Protein AF-A0A2E6UPX0-F1 (afdb_monomer_lite)

Foldseek 3Di:
DPPVVVVVVVVVVVVVVVVPPDPPQPQVDDDVFKTKHFCVVDPPVRSQVVRQVSLVVVPFHWDWDDDPPDPPVTITITGTHD

pLDDT: mean 70.67, std 15.92, range [42.81, 91.31]

Sequence (82 aa):
MKKLIIYLVGAFVISQFIGCAKPQVKITETKPGSVIVDSSDYNEIEAKKLADTQCAKSKRHAQKISKSNMSSSKYHYFKCVF

Secondary structure (DSSP, 8-state):
--HHHHHHHHHHHHHHHHTT------EEEEETTEEEEETTT--HHHHHHHHHHHHHTTT-EEEE---TTS-TTTEEEEEEE-

Radius of gyration: 19.58 Å; chains: 1; bounding box: 24×45×59 Å

Structure (mmCIF, N/CA/C/O backbone):
data_AF-A0A2E6UPX0-F1
#
_entry.id   AF-A0A2E6UPX0-F1
#
loop_
_atom_site.group_PDB
_atom_site.id
_atom_site.type_symbol
_atom_site.label_atom_id
_atom_site.label_alt_id
_atom_site.label_comp_id
_atom_site.label_asym_id
_atom_site.label_entity_id
_atom_site.label_seq_id
_atom_site.pdbx_PDB_ins_code
_atom_site.Cartn_x
_atom_site.Cartn_y
_atom_site.Cartn_z
_atom_site.occupancy
_atom_site.B_iso_or_equiv
_atom_site.auth_seq_id
_atom_site.auth_comp_id
_atom_site.auth_asym_id
_atom_site.auth_atom_id
_atom_site.pdbx_PDB_model_num
ATOM 1 N N . MET A 1 1 ? 0.438 36.112 39.305 1.00 48.00 1 MET A N 1
ATOM 2 C CA . MET A 1 1 ? 1.261 35.506 38.229 1.00 48.00 1 MET A CA 1
ATOM 3 C C . MET A 1 1 ? 0.915 34.039 37.899 1.00 48.00 1 MET A C 1
ATOM 5 O O . MET A 1 1 ? 1.681 33.388 37.212 1.00 48.00 1 MET A O 1
ATOM 9 N N . LYS A 1 2 ? -0.241 33.486 38.317 1.00 46.25 2 LYS A N 1
ATOM 10 C CA . LYS A 1 2 ? -0.589 32.064 38.070 1.00 46.25 2 LYS A CA 1
ATOM 11 C C . LYS A 1 2 ? -1.314 31.794 36.738 1.00 46.25 2 LYS A C 1
ATOM 13 O O . LYS A 1 2 ? -1.357 30.658 36.291 1.00 46.25 2 LYS A O 1
ATOM 18 N N . LYS A 1 3 ? -1.873 32.829 36.096 1.00 49.59 3 LYS A N 1
ATOM 19 C CA . LYS A 1 3 ? -2.671 32.689 34.862 1.00 49.59 3 LYS A CA 1
ATOM 20 C C . LYS A 1 3 ? -1.820 32.520 33.594 1.00 49.59 3 LYS A C 1
ATOM 22 O O . LYS A 1 3 ? -2.276 31.884 32.660 1.00 49.59 3 LYS A O 1
ATOM 27 N N . LEU A 1 4 ? -0.589 33.037 33.577 1.00 51.88 4 LEU A N 1
ATOM 28 C CA . LEU A 1 4 ? 0.299 33.027 32.401 1.00 51.88 4 LEU A CA 1
ATOM 29 C C . LEU A 1 4 ? 0.897 31.641 32.101 1.00 51.88 4 LEU A C 1
ATOM 31 O O . LEU A 1 4 ? 1.103 31.293 30.944 1.00 51.88 4 LEU A O 1
ATOM 35 N N . ILE A 1 5 ? 1.109 30.826 33.138 1.00 54.50 5 ILE A N 1
ATOM 36 C CA . ILE A 1 5 ? 1.700 29.484 33.011 1.00 54.50 5 ILE A CA 1
ATOM 37 C C . ILE A 1 5 ? 0.727 28.519 32.318 1.00 54.50 5 ILE A C 1
ATOM 39 O O . ILE A 1 5 ? 1.143 27.699 31.505 1.00 54.50 5 ILE A O 1
ATOM 43 N N . ILE A 1 6 ? -0.577 28.655 32.579 1.00 54.50 6 ILE A N 1
ATOM 44 C CA . ILE A 1 6 ? -1.607 27.776 32.003 1.00 54.50 6 ILE A CA 1
ATOM 45 C C . ILE A 1 6 ? -1.668 27.931 30.474 1.00 54.50 6 ILE A C 1
ATOM 47 O O . ILE A 1 6 ? -1.789 26.936 29.762 1.00 54.50 6 ILE A O 1
ATOM 51 N N . TYR A 1 7 ? -1.509 29.153 29.956 1.00 54.16 7 TYR A N 1
ATOM 52 C CA . TYR A 1 7 ? -1.511 29.398 28.510 1.00 54.16 7 TYR A CA 1
ATOM 53 C C . TYR A 1 7 ? -0.282 28.808 27.801 1.00 54.16 7 TYR A C 1
ATOM 55 O O . TYR A 1 7 ? -0.411 28.292 26.692 1.00 54.16 7 TYR A O 1
ATOM 63 N N . LEU A 1 8 ? 0.891 28.820 28.446 1.00 53.50 8 LEU A N 1
ATOM 64 C CA . LEU A 1 8 ? 2.119 28.244 27.884 1.00 53.50 8 LEU A CA 1
ATOM 65 C C . LEU A 1 8 ? 2.071 26.711 27.818 1.00 53.50 8 LEU A C 1
ATOM 67 O O 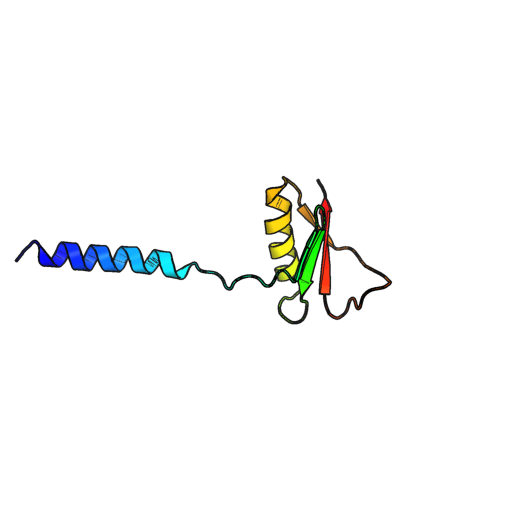. LEU A 1 8 ? 2.502 26.129 26.825 1.00 53.50 8 LEU A O 1
ATOM 71 N N . VAL A 1 9 ? 1.489 26.058 28.829 1.00 56.38 9 VAL A N 1
ATOM 72 C CA . VAL A 1 9 ? 1.294 24.598 28.813 1.00 56.38 9 VAL A CA 1
ATOM 73 C C . VAL A 1 9 ? 0.263 24.200 27.753 1.00 56.38 9 VAL A C 1
ATOM 75 O O . VAL A 1 9 ? 0.488 23.241 27.021 1.00 56.38 9 VAL A O 1
ATOM 78 N N . GLY A 1 10 ? -0.823 24.966 27.597 1.00 53.78 10 GLY A N 1
ATOM 79 C CA . GLY A 1 10 ? -1.830 24.710 26.561 1.00 53.78 10 GLY A CA 1
ATOM 80 C C . GLY A 1 10 ? -1.259 24.737 25.138 1.00 53.78 10 GLY A C 1
ATOM 81 O O . GLY A 1 10 ? -1.547 23.845 24.343 1.00 53.78 10 GLY A O 1
ATOM 82 N N . ALA A 1 11 ? -0.390 25.703 24.828 1.00 55.44 11 ALA A N 1
ATOM 83 C CA . ALA A 1 11 ? 0.239 25.809 23.509 1.00 55.44 11 ALA A CA 1
ATOM 84 C C . ALA A 1 11 ? 1.199 24.642 23.200 1.00 55.44 11 ALA A C 1
ATOM 86 O O . ALA A 1 11 ? 1.283 24.196 22.055 1.00 55.44 11 ALA A O 1
ATOM 87 N N . PHE A 1 12 ? 1.879 24.104 24.218 1.00 53.72 12 PHE A N 1
ATOM 88 C CA . PHE A 1 12 ? 2.807 22.980 24.059 1.00 53.72 12 PHE A CA 1
ATOM 89 C C . PHE A 1 12 ? 2.094 21.641 23.803 1.00 53.72 12 PHE A C 1
ATOM 91 O O . PHE A 1 12 ? 2.640 20.756 23.152 1.00 53.72 12 PHE A O 1
ATOM 98 N N . VAL A 1 13 ? 0.853 21.487 24.275 1.00 55.84 13 VAL A N 1
ATOM 99 C CA . VAL A 1 13 ? 0.063 20.267 24.036 1.00 55.84 13 VAL A CA 1
ATOM 100 C C . VAL A 1 13 ? -0.510 20.243 22.614 1.00 55.84 13 VAL A C 1
ATOM 102 O O . VAL A 1 13 ? -0.600 19.177 22.015 1.00 55.84 13 VAL A O 1
ATOM 105 N N . ILE A 1 14 ? -0.838 21.401 22.030 1.00 54.72 14 ILE A N 1
ATOM 106 C CA . ILE A 1 14 ? -1.412 21.484 20.674 1.00 54.72 14 ILE A CA 1
ATOM 107 C C . ILE A 1 14 ? -0.344 21.221 19.593 1.00 54.72 14 ILE A C 1
ATOM 109 O O . ILE A 1 14 ? -0.651 20.619 18.563 1.00 54.72 14 ILE A O 1
ATOM 113 N N . SER A 1 15 ? 0.922 21.593 19.826 1.00 51.56 15 SER A N 1
ATOM 114 C CA . SER A 1 15 ? 2.011 21.373 18.855 1.00 51.56 15 SER A CA 1
ATOM 115 C C . SER A 1 15 ? 2.328 19.889 18.617 1.00 51.56 15 SER A C 1
ATOM 117 O O . SER A 1 15 ? 2.701 19.518 17.504 1.00 51.56 15 SER A O 1
ATOM 119 N N . GLN A 1 16 ? 2.094 19.023 19.610 1.00 51.12 16 GLN A N 1
ATOM 120 C CA . GLN A 1 16 ? 2.280 17.569 19.498 1.00 51.12 16 GLN A CA 1
ATOM 121 C C . GLN A 1 16 ? 1.280 16.916 18.525 1.00 51.12 16 GLN A C 1
ATOM 123 O O . GLN A 1 16 ? 1.572 15.871 17.947 1.00 51.12 16 GLN A O 1
ATOM 128 N N . PHE A 1 17 ? 0.112 17.530 18.296 1.00 52.00 17 PHE A N 1
ATOM 129 C CA . PHE A 1 17 ? -0.902 16.990 17.381 1.00 52.00 17 PHE A CA 1
ATOM 130 C C . PHE A 1 17 ? -0.649 17.347 15.910 1.00 52.00 17 PHE A C 1
ATOM 132 O O . PHE A 1 17 ? -1.101 16.626 15.022 1.00 52.00 17 PHE A O 1
ATOM 139 N N . ILE A 1 18 ? 0.110 18.412 15.626 1.00 51.34 18 ILE A N 1
ATOM 140 C CA . ILE A 1 18 ? 0.428 18.830 14.247 1.00 51.34 18 ILE A CA 1
ATOM 141 C C . ILE A 1 18 ? 1.573 17.977 13.657 1.00 51.34 18 ILE A C 1
ATOM 143 O O . ILE A 1 18 ? 1.678 17.826 12.441 1.00 51.34 18 ILE A O 1
ATOM 147 N N . GLY A 1 19 ? 2.374 17.317 14.503 1.00 42.81 19 GLY A N 1
ATOM 148 C CA . GLY A 1 19 ? 3.484 16.444 14.095 1.00 42.81 19 GLY A CA 1
ATOM 149 C C . GLY A 1 19 ? 3.092 15.113 13.432 1.00 42.81 19 GLY A C 1
ATOM 150 O O . GLY A 1 19 ? 3.972 14.360 13.025 1.00 42.81 19 GLY A O 1
ATOM 151 N N . CYS A 1 20 ? 1.798 14.801 13.297 1.00 47.38 20 CYS A N 1
ATOM 152 C CA . CYS A 1 20 ? 1.316 13.579 12.635 1.00 47.38 20 CYS A CA 1
ATOM 153 C C . CYS A 1 20 ? 0.665 13.820 11.265 1.00 47.38 20 CYS A C 1
ATOM 155 O O . CYS A 1 20 ? -0.040 12.946 10.753 1.00 47.38 20 CYS A O 1
ATOM 157 N N . ALA A 1 21 ? 0.928 14.959 10.621 1.00 49.16 21 ALA A N 1
ATOM 158 C CA . ALA A 1 21 ? 0.675 15.095 9.192 1.00 49.16 21 ALA A CA 1
ATOM 159 C C . ALA A 1 21 ? 1.730 14.281 8.421 1.00 49.16 21 ALA A C 1
ATOM 161 O O . ALA A 1 21 ? 2.729 14.810 7.939 1.00 49.16 21 ALA A O 1
ATOM 162 N N . LYS A 1 22 ? 1.527 12.956 8.347 1.00 54.44 22 LYS A N 1
ATOM 163 C CA . LYS A 1 22 ? 2.272 12.088 7.426 1.00 54.44 22 LYS A CA 1
ATOM 164 C C . LYS A 1 22 ? 2.202 12.714 6.027 1.00 54.44 22 LYS A C 1
ATOM 166 O O . LYS A 1 22 ? 1.131 13.218 5.673 1.00 54.44 22 LYS A O 1
ATOM 171 N N . PRO A 1 23 ? 3.300 12.696 5.248 1.00 47.81 23 PRO A N 1
ATOM 172 C CA . PRO A 1 23 ? 3.316 13.266 3.907 1.00 47.81 23 PRO A CA 1
ATOM 173 C C . PRO A 1 23 ? 2.099 12.752 3.142 1.00 47.81 23 PRO A C 1
ATOM 175 O O . PRO A 1 23 ? 1.800 11.556 3.205 1.00 47.81 23 PRO A O 1
ATOM 178 N N . GLN A 1 24 ? 1.361 13.668 2.505 1.00 49.44 24 GLN A N 1
ATOM 179 C CA . GLN A 1 24 ? 0.217 13.320 1.671 1.00 49.44 24 GLN A CA 1
ATOM 180 C C . GLN A 1 24 ? 0.680 12.251 0.690 1.00 49.44 24 GLN A C 1
ATOM 182 O O . GLN A 1 24 ? 1.478 12.515 -0.207 1.00 49.44 24 GLN A O 1
ATOM 187 N N . VAL A 1 25 ? 0.238 11.022 0.936 1.00 54.53 25 VAL A N 1
ATOM 188 C CA . VAL A 1 25 ? 0.606 9.870 0.133 1.00 54.53 25 VAL A CA 1
ATOM 189 C C . VAL A 1 25 ? 0.10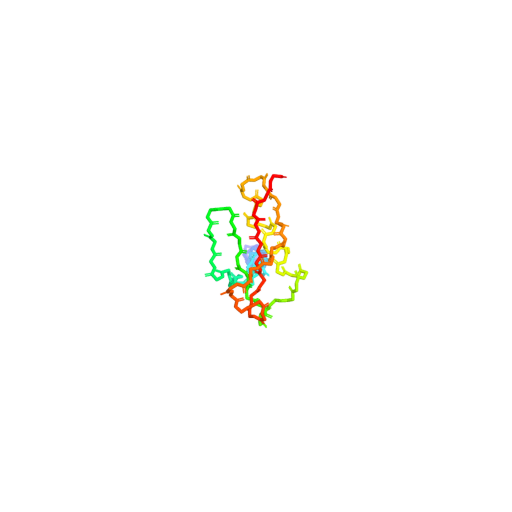5 10.163 -1.271 1.00 54.53 25 VAL A C 1
ATOM 191 O O . VAL A 1 25 ? -1.107 10.283 -1.467 1.00 54.53 25 VAL A O 1
ATOM 194 N N . LYS A 1 26 ? 1.020 10.305 -2.234 1.00 56.28 26 LYS A N 1
ATOM 195 C CA . LYS A 1 26 ? 0.674 10.447 -3.650 1.00 56.28 26 LYS A CA 1
ATOM 196 C C . LYS A 1 26 ? 0.102 9.121 -4.145 1.00 56.28 26 LYS A C 1
ATOM 198 O O . LYS A 1 26 ? 0.787 8.294 -4.733 1.00 56.28 26 LYS A O 1
ATOM 203 N N . ILE A 1 27 ? -1.173 8.896 -3.855 1.00 60.34 27 ILE A N 1
ATOM 204 C CA . ILE A 1 27 ? -1.950 7.831 -4.474 1.00 60.34 27 ILE A CA 1
ATOM 205 C C . ILE A 1 27 ? -2.339 8.368 -5.843 1.00 60.34 27 ILE A C 1
ATOM 207 O O . ILE A 1 27 ? -3.220 9.219 -5.952 1.00 60.34 27 ILE A O 1
ATOM 211 N N . THR A 1 28 ? -1.635 7.906 -6.872 1.00 55.78 28 THR A N 1
ATOM 212 C CA . THR A 1 28 ? -1.772 8.397 -8.248 1.00 55.78 28 THR A CA 1
ATOM 213 C C . THR A 1 28 ? -3.183 8.163 -8.790 1.00 55.78 28 THR A C 1
ATOM 215 O O . THR A 1 28 ? -3.669 8.944 -9.601 1.00 55.78 28 THR A O 1
ATOM 218 N N . GLU A 1 29 ? -3.876 7.121 -8.314 1.00 58.88 29 GLU A N 1
ATOM 219 C CA . GLU A 1 29 ? -5.283 6.881 -8.632 1.00 58.88 29 GLU A CA 1
ATOM 220 C C . GLU A 1 29 ? -5.911 5.901 -7.625 1.00 58.88 29 GLU A C 1
ATOM 222 O O . GLU A 1 29 ? -5.397 4.800 -7.403 1.00 58.88 29 GLU A O 1
ATOM 227 N N . THR A 1 30 ? -7.052 6.271 -7.035 1.00 57.94 30 THR A N 1
ATOM 228 C CA . THR A 1 30 ? -7.889 5.337 -6.262 1.00 57.94 30 THR A CA 1
ATOM 229 C C . THR A 1 30 ? -9.119 5.021 -7.107 1.00 57.94 30 THR A C 1
ATOM 231 O O . THR A 1 30 ? -10.042 5.828 -7.178 1.00 57.94 30 THR A O 1
ATOM 234 N N . LYS A 1 31 ? -9.136 3.873 -7.791 1.00 60.97 31 LYS A N 1
ATOM 235 C CA . LYS A 1 31 ? -10.338 3.400 -8.500 1.00 60.97 31 LYS A CA 1
ATOM 236 C C . LYS A 1 31 ? -11.164 2.522 -7.560 1.00 60.97 31 LY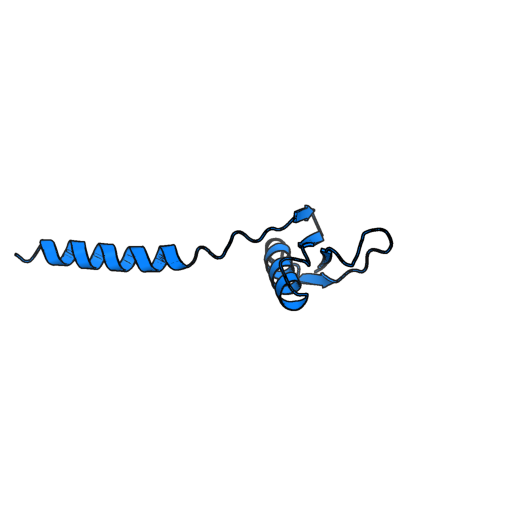S A C 1
ATOM 238 O O . LYS A 1 31 ? -10.586 1.851 -6.700 1.00 60.97 31 LYS A O 1
ATOM 243 N N . PRO A 1 32 ? -12.499 2.467 -7.706 1.00 62.62 32 PRO A N 1
ATOM 244 C CA . PRO A 1 32 ? -13.300 1.522 -6.943 1.00 62.62 32 PRO A CA 1
ATOM 245 C C . PRO A 1 32 ? -12.792 0.097 -7.211 1.00 62.62 32 PRO A C 1
ATOM 247 O O . PRO A 1 32 ? -12.880 -0.408 -8.326 1.00 62.62 32 PRO A O 1
ATOM 250 N N . GLY A 1 33 ? -12.204 -0.527 -6.188 1.00 72.31 33 GLY A N 1
ATOM 251 C CA . GLY A 1 33 ? -11.648 -1.879 -6.271 1.00 72.31 33 GLY A CA 1
ATOM 252 C C . GLY A 1 33 ? -10.160 -1.990 -6.629 1.00 72.31 33 GLY A C 1
ATOM 253 O O . GLY A 1 33 ?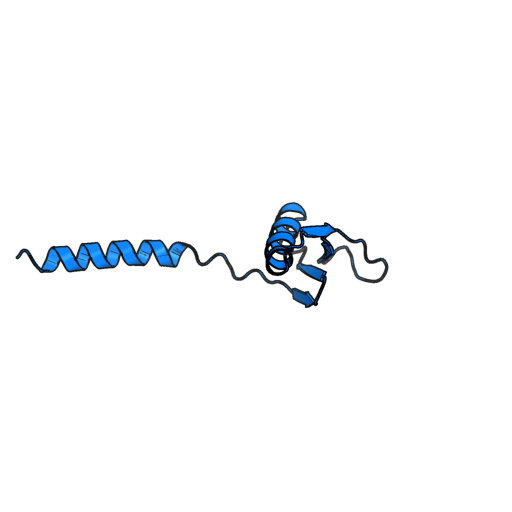 -9.657 -3.112 -6.653 1.00 72.31 33 GLY A O 1
ATOM 254 N N . SER A 1 34 ? -9.423 -0.897 -6.864 1.00 81.31 34 SER A N 1
ATOM 255 C CA . SER A 1 34 ? -7.967 -0.967 -7.083 1.00 81.31 34 SER A CA 1
ATOM 256 C C . SER A 1 34 ? -7.222 0.297 -6.659 1.00 81.31 34 SER A C 1
ATOM 258 O O . SER A 1 34 ? -7.704 1.409 -6.870 1.00 81.31 34 SER A O 1
ATOM 260 N N . VAL A 1 35 ? -6.007 0.118 -6.147 1.00 83.75 35 VAL A N 1
ATOM 261 C CA . VAL A 1 35 ? -5.106 1.190 -5.715 1.00 83.75 35 VAL A CA 1
ATOM 262 C C . VAL A 1 35 ? -3.831 1.134 -6.548 1.00 83.75 35 VAL A C 1
ATOM 264 O O . VAL A 1 35 ? -3.252 0.062 -6.733 1.00 83.75 35 VAL A O 1
ATOM 267 N N . ILE A 1 36 ? -3.402 2.287 -7.052 1.00 84.31 36 ILE A N 1
ATOM 268 C CA . ILE A 1 36 ? -2.154 2.437 -7.803 1.00 84.31 36 ILE A CA 1
ATOM 269 C C . ILE A 1 36 ? -1.226 3.332 -6.986 1.00 84.31 36 ILE A C 1
ATOM 271 O O . ILE A 1 36 ? -1.627 4.421 -6.571 1.00 84.31 36 ILE A O 1
ATOM 275 N N . VAL A 1 37 ? -0.006 2.858 -6.747 1.00 81.44 37 VAL A N 1
ATOM 276 C CA . VAL A 1 37 ? 1.022 3.581 -5.992 1.00 81.44 37 VAL A CA 1
ATOM 277 C C . VAL A 1 37 ? 2.259 3.746 -6.866 1.00 81.44 37 VAL A C 1
ATOM 279 O O . VAL A 1 37 ? 2.660 2.801 -7.541 1.00 81.44 37 VAL A O 1
ATOM 282 N N . ASP A 1 38 ? 2.847 4.939 -6.868 1.00 79.25 38 ASP A N 1
ATOM 283 C CA . ASP A 1 38 ? 4.080 5.227 -7.604 1.00 79.25 38 ASP A CA 1
ATOM 284 C C . ASP A 1 38 ? 5.272 4.455 -7.022 1.00 79.25 38 ASP A C 1
ATOM 286 O O . ASP A 1 38 ? 5.493 4.478 -5.810 1.00 79.25 38 ASP A O 1
ATOM 290 N N . SER A 1 39 ? 6.019 3.750 -7.877 1.00 76.31 39 SER A N 1
ATOM 291 C CA . SER A 1 39 ? 7.200 2.990 -7.455 1.00 76.31 39 SER A CA 1
ATOM 292 C C . SER A 1 39 ? 8.478 3.830 -7.413 1.00 76.31 39 SER A C 1
ATOM 294 O O . SER A 1 39 ? 9.498 3.325 -6.950 1.00 76.31 39 SER A O 1
ATOM 296 N N . SER A 1 40 ? 8.466 5.087 -7.889 1.00 79.81 40 SER A N 1
ATOM 297 C CA . SER A 1 40 ? 9.584 6.018 -7.657 1.00 79.81 40 SER A CA 1
ATOM 298 C C . SER A 1 40 ? 9.640 6.499 -6.211 1.00 79.81 40 SER A C 1
ATOM 300 O O . SER A 1 40 ? 10.722 6.737 -5.681 1.00 79.81 40 SER A O 1
ATOM 302 N N . ASP A 1 41 ? 8.466 6.641 -5.595 1.00 78.50 41 ASP A N 1
ATOM 303 C CA . ASP A 1 41 ? 8.299 7.266 -4.283 1.00 78.50 41 ASP A CA 1
ATOM 304 C C . ASP A 1 41 ? 8.194 6.227 -3.157 1.00 78.50 41 ASP A C 1
ATOM 306 O O . ASP A 1 41 ? 8.492 6.540 -2.005 1.00 78.50 41 ASP A O 1
ATOM 310 N N . TYR A 1 42 ? 7.778 4.997 -3.480 1.00 81.75 42 TYR A N 1
ATOM 311 C CA . TYR A 1 42 ? 7.531 3.940 -2.503 1.00 81.75 42 TYR A CA 1
ATOM 312 C C . TYR A 1 42 ? 8.062 2.595 -2.981 1.00 81.75 42 TYR A C 1
ATOM 314 O O . TYR A 1 42 ? 7.800 2.170 -4.105 1.00 81.75 42 TYR A O 1
ATOM 322 N N . ASN A 1 43 ? 8.739 1.877 -2.084 1.00 85.94 43 ASN A N 1
ATOM 323 C CA . ASN A 1 43 ? 9.065 0.473 -2.324 1.00 85.94 43 ASN A CA 1
ATOM 324 C C . ASN A 1 43 ? 7.806 -0.411 -2.226 1.00 85.94 43 ASN A C 1
ATOM 326 O O . ASN A 1 43 ? 6.756 0.010 -1.742 1.00 85.94 43 ASN A O 1
ATOM 330 N N . GLU A 1 44 ? 7.907 -1.675 -2.638 1.00 83.31 44 GLU A N 1
ATOM 331 C CA . GLU A 1 44 ? 6.753 -2.582 -2.680 1.00 83.31 44 GLU A CA 1
ATOM 332 C C . GLU A 1 44 ? 6.056 -2.766 -1.321 1.00 83.31 44 GLU A C 1
ATOM 334 O O . GLU A 1 44 ? 4.827 -2.854 -1.262 1.00 83.31 44 GLU A O 1
ATOM 339 N N . ILE A 1 45 ? 6.822 -2.812 -0.227 1.00 88.25 45 ILE A N 1
ATOM 340 C CA . ILE A 1 45 ? 6.292 -3.018 1.127 1.00 88.25 45 ILE A CA 1
ATOM 341 C C . ILE A 1 45 ? 5.486 -1.790 1.564 1.00 88.25 45 ILE A C 1
ATOM 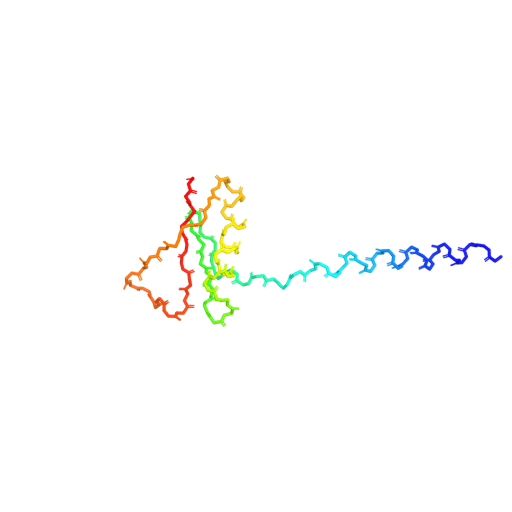343 O O . ILE A 1 45 ? 4.362 -1.916 2.060 1.00 88.25 45 ILE A O 1
ATOM 347 N N . GLU A 1 46 ? 6.039 -0.599 1.355 1.00 87.69 46 GLU A N 1
ATOM 348 C CA . GLU A 1 46 ? 5.382 0.675 1.644 1.00 87.69 46 GLU A CA 1
ATOM 349 C C . GLU A 1 46 ? 4.145 0.866 0.774 1.00 87.69 46 GLU A C 1
ATOM 351 O O . GLU A 1 46 ? 3.062 1.154 1.287 1.00 87.69 46 GLU A O 1
ATOM 356 N N . ALA A 1 47 ? 4.275 0.614 -0.526 1.00 87.69 47 ALA A N 1
ATOM 357 C CA . ALA A 1 47 ? 3.184 0.696 -1.479 1.00 87.69 47 ALA A CA 1
ATOM 358 C C . ALA A 1 47 ? 2.032 -0.247 -1.108 1.00 87.69 47 ALA A C 1
ATOM 360 O O . ALA A 1 47 ? 0.866 0.154 -1.153 1.00 87.69 47 ALA A O 1
ATOM 361 N N . LYS A 1 48 ? 2.340 -1.467 -0.647 1.00 89.69 48 LYS A N 1
ATOM 362 C CA . LYS A 1 48 ? 1.329 -2.406 -0.153 1.00 89.69 48 LYS A CA 1
ATOM 363 C C . LYS A 1 48 ? 0.628 -1.873 1.094 1.00 89.69 48 LYS A C 1
ATOM 365 O O . LYS A 1 48 ? -0.595 -1.884 1.141 1.00 89.69 48 LYS A O 1
ATOM 370 N N . LYS A 1 49 ? 1.366 -1.351 2.078 1.00 90.19 49 LYS A N 1
ATOM 371 C CA . LYS A 1 49 ? 0.782 -0.788 3.310 1.00 90.19 49 LYS A CA 1
ATOM 372 C C . LYS A 1 49 ? -0.157 0.387 3.019 1.00 90.19 49 LYS A C 1
ATOM 374 O O . LYS A 1 49 ? -1.206 0.536 3.654 1.00 90.19 49 LYS A O 1
ATOM 379 N N . LEU A 1 50 ? 0.207 1.220 2.048 1.00 87.88 50 LEU A N 1
ATOM 380 C CA . LEU A 1 50 ? -0.625 2.318 1.567 1.00 87.88 50 LEU A CA 1
ATOM 381 C C . LEU A 1 50 ? -1.890 1.807 0.877 1.00 87.88 50 LEU A C 1
ATOM 383 O O . LEU A 1 50 ? -2.988 2.273 1.191 1.00 87.88 50 LEU A O 1
ATOM 387 N N . ALA A 1 51 ? -1.752 0.818 -0.004 1.00 88.50 51 ALA A N 1
ATOM 388 C CA . ALA A 1 51 ? -2.882 0.179 -0.660 1.00 88.50 51 ALA A CA 1
ATOM 389 C C . ALA A 1 51 ? -3.819 -0.512 0.341 1.00 88.50 51 ALA A C 1
ATOM 391 O O . ALA A 1 51 ? -5.030 -0.322 0.253 1.00 88.50 51 ALA A O 1
ATOM 392 N N . ASP A 1 52 ? -3.284 -1.222 1.336 1.00 89.31 52 ASP A N 1
ATOM 393 C CA . ASP A 1 52 ? -4.051 -1.852 2.416 1.00 89.31 52 ASP A CA 1
ATOM 394 C C . ASP A 1 52 ? -4.854 -0.809 3.196 1.00 89.31 52 ASP A C 1
ATOM 396 O O . ASP A 1 52 ? -6.046 -0.990 3.436 1.00 89.31 52 ASP A O 1
ATOM 400 N N . THR A 1 53 ? -4.242 0.334 3.518 1.00 89.00 53 THR A N 1
ATOM 401 C CA . THR A 1 53 ? -4.925 1.434 4.218 1.00 89.00 53 THR A CA 1
ATOM 402 C C . THR A 1 53 ? -6.109 1.977 3.410 1.00 89.00 53 THR A C 1
ATOM 404 O O . THR A 1 53 ? -7.153 2.305 3.974 1.00 89.00 53 THR A O 1
ATOM 407 N N . GLN A 1 54 ? -5.980 2.063 2.082 1.00 86.31 54 GLN A N 1
ATOM 408 C CA . GLN A 1 54 ? -7.083 2.498 1.222 1.00 86.31 54 GLN A CA 1
ATOM 409 C C . GLN A 1 54 ? -8.152 1.415 1.047 1.00 86.31 54 GLN A C 1
ATOM 411 O O . GLN A 1 54 ? -9.341 1.721 1.136 1.00 86.31 54 GLN A O 1
ATOM 416 N N . CYS A 1 55 ? -7.763 0.155 0.848 1.00 86.25 55 CYS A N 1
ATOM 417 C CA . CYS A 1 55 ? -8.702 -0.957 0.707 1.00 86.25 55 CYS A CA 1
ATOM 418 C C . CYS A 1 55 ? -9.496 -1.212 2.002 1.00 86.25 55 CYS A C 1
ATOM 420 O O . CYS A 1 55 ? -10.697 -1.509 1.932 1.00 86.25 55 CYS A O 1
ATOM 422 N N . ALA A 1 56 ? -8.883 -0.985 3.170 1.00 87.56 56 ALA A N 1
ATOM 423 C CA . ALA A 1 56 ? -9.503 -1.146 4.484 1.00 87.56 56 ALA A CA 1
ATOM 424 C C . ALA A 1 56 ? -10.722 -0.233 4.693 1.00 87.56 56 ALA A C 1
ATOM 426 O O . ALA A 1 56 ? -11.671 -0.637 5.365 1.00 87.56 56 ALA A O 1
ATOM 427 N N . LYS A 1 57 ? -10.777 0.938 4.034 1.00 85.00 57 LYS A N 1
ATOM 428 C CA . LYS A 1 57 ? -11.975 1.808 4.017 1.00 85.00 57 LYS A CA 1
ATOM 429 C C . LYS A 1 57 ? -13.226 1.080 3.513 1.00 85.00 57 LYS A C 1
ATOM 431 O O . LYS A 1 57 ? -14.339 1.462 3.851 1.00 85.00 57 LYS A O 1
ATOM 436 N N . SER A 1 58 ? -13.038 0.026 2.718 1.00 82.50 58 SER A N 1
ATOM 437 C CA . SER A 1 58 ? -14.102 -0.822 2.176 1.00 82.50 58 SER A CA 1
ATOM 438 C C . SER A 1 58 ? -14.146 -2.235 2.774 1.00 82.50 58 SER A C 1
ATOM 440 O O . SER A 1 58 ? -14.786 -3.103 2.188 1.00 82.50 58 SER A O 1
ATOM 442 N N . LYS A 1 59 ? -13.490 -2.474 3.924 1.00 87.94 59 LYS A N 1
ATOM 443 C CA . LYS A 1 59 ? -13.341 -3.805 4.556 1.00 87.94 59 LYS A CA 1
ATOM 444 C C . LYS A 1 59 ? -12.676 -4.844 3.638 1.00 87.94 59 LYS A C 1
ATOM 446 O O . LYS A 1 59 ? -13.084 -5.999 3.599 1.00 87.94 59 LYS A O 1
ATOM 451 N N . ARG A 1 60 ? -11.684 -4.404 2.865 1.00 86.06 60 ARG A N 1
ATOM 452 C CA . ARG A 1 60 ? -10.911 -5.214 1.915 1.00 86.06 60 ARG A CA 1
ATOM 453 C C . ARG A 1 60 ? -9.421 -5.079 2.203 1.00 86.06 60 ARG A C 1
ATOM 455 O O . ARG A 1 60 ? -9.004 -4.083 2.790 1.00 86.06 60 ARG A O 1
ATOM 462 N N . HIS A 1 61 ? -8.626 -6.027 1.733 1.00 88.94 61 HIS A N 1
ATOM 463 C CA . HIS A 1 61 ? -7.168 -5.981 1.762 1.00 88.94 61 HIS A CA 1
ATOM 464 C C . HIS A 1 61 ? -6.592 -5.803 0.349 1.00 88.94 61 HIS A C 1
ATOM 466 O O . HIS A 1 61 ? -7.264 -6.054 -0.654 1.00 88.94 61 HIS A O 1
ATOM 472 N N . ALA A 1 62 ? -5.362 -5.308 0.255 1.00 89.81 62 ALA A N 1
ATOM 473 C CA . ALA A 1 62 ? -4.679 -5.071 -1.005 1.00 89.81 62 ALA A CA 1
ATOM 474 C C . ALA A 1 62 ? -3.910 -6.317 -1.459 1.00 89.81 62 ALA A C 1
ATOM 476 O O . ALA A 1 62 ? -3.009 -6.816 -0.782 1.00 89.81 62 ALA A O 1
ATOM 477 N N . GLN A 1 63 ? -4.217 -6.783 -2.666 1.00 91.31 63 GLN A N 1
ATOM 478 C CA . GLN A 1 63 ? -3.492 -7.851 -3.343 1.00 91.31 63 GLN A CA 1
ATOM 479 C C . GLN A 1 63 ? -2.735 -7.278 -4.538 1.00 91.31 63 GLN A C 1
ATOM 481 O O . GLN A 1 63 ? -3.322 -6.605 -5.386 1.00 91.31 63 GLN A O 1
ATOM 486 N N . LYS A 1 64 ? -1.427 -7.542 -4.616 1.00 86.69 64 LYS A N 1
ATOM 487 C CA . LYS A 1 64 ? -0.600 -7.113 -5.749 1.00 86.69 64 LYS A CA 1
ATOM 488 C C . LYS A 1 64 ? -1.083 -7.795 -7.027 1.00 86.69 64 LYS A C 1
ATOM 490 O O . LYS A 1 64 ? -1.319 -9.001 -7.038 1.00 86.69 64 LYS A O 1
ATOM 495 N N . ILE A 1 65 ? -1.203 -7.023 -8.100 1.00 87.19 65 ILE A N 1
ATOM 496 C CA . ILE A 1 65 ? -1.553 -7.531 -9.426 1.00 87.19 65 ILE A CA 1
ATOM 497 C C . ILE A 1 65 ? -0.465 -7.165 -10.431 1.00 87.19 65 ILE A C 1
ATOM 499 O O . ILE A 1 65 ? 0.088 -6.066 -10.405 1.00 87.19 65 ILE A O 1
ATOM 503 N N . SER A 1 66 ? -0.173 -8.078 -11.351 1.00 78.44 66 SER A N 1
ATOM 504 C CA . SER A 1 66 ? 0.640 -7.782 -12.527 1.00 78.44 66 SER A CA 1
ATOM 505 C C . SER A 1 66 ? -0.265 -7.265 -13.645 1.00 78.44 66 SER A C 1
ATOM 507 O O . SER A 1 66 ? -1.150 -7.985 -14.106 1.00 78.44 66 SER A O 1
ATOM 509 N N . LYS A 1 67 ? -0.051 -6.030 -14.107 1.00 69.88 67 LYS A N 1
ATOM 510 C CA . LYS A 1 67 ? -0.641 -5.540 -15.360 1.00 69.88 67 LYS A CA 1
ATOM 511 C C . LYS A 1 67 ? 0.378 -5.710 -16.482 1.00 69.88 67 LYS A C 1
ATOM 513 O O . LYS A 1 67 ? 1.436 -5.100 -16.432 1.00 69.88 67 LYS A O 1
ATOM 518 N N . SER A 1 68 ? 0.036 -6.505 -17.491 1.00 58.31 68 SER A N 1
ATOM 519 C CA . SER A 1 68 ? 0.899 -6.814 -18.641 1.00 58.31 68 SER A CA 1
ATOM 520 C C . SER A 1 68 ? 1.075 -5.657 -19.637 1.00 58.31 68 SER A C 1
ATOM 522 O O . SER A 1 68 ? 2.055 -5.646 -20.367 1.00 58.31 68 SER A O 1
ATOM 524 N N . ASN A 1 69 ? 0.172 -4.666 -19.639 1.00 58.16 69 ASN A N 1
ATOM 525 C CA . ASN A 1 69 ? 0.143 -3.557 -20.614 1.00 58.16 69 ASN A CA 1
ATOM 526 C C . ASN A 1 69 ? 0.415 -2.157 -20.027 1.00 58.16 69 ASN A C 1
ATOM 528 O O . ASN A 1 69 ? 0.176 -1.150 -20.688 1.00 58.16 69 ASN A O 1
ATOM 532 N N . MET A 1 70 ? 0.878 -2.055 -18.782 1.00 60.00 70 MET A N 1
ATOM 533 C CA . MET A 1 70 ? 1.326 -0.782 -18.201 1.00 60.00 70 MET A CA 1
ATOM 534 C C . MET A 1 70 ? 2.759 -0.962 -17.716 1.00 60.00 70 MET A C 1
ATOM 536 O O . MET A 1 70 ? 3.118 -2.070 -17.327 1.00 60.00 70 MET A O 1
ATOM 540 N N . SER A 1 71 ? 3.581 0.092 -17.747 1.00 58.28 71 SER A N 1
ATOM 541 C CA . SER A 1 71 ? 4.970 0.007 -17.285 1.00 58.28 71 SER A CA 1
ATOM 542 C C . SER A 1 71 ? 5.007 -0.386 -15.804 1.00 58.28 71 SER A C 1
ATOM 544 O O . SER A 1 71 ? 4.925 0.464 -14.917 1.00 58.28 71 SER A O 1
ATOM 546 N N . SER A 1 72 ? 5.144 -1.682 -15.537 1.00 59.06 72 SER A N 1
ATOM 547 C CA . SER A 1 72 ? 5.250 -2.271 -14.200 1.00 59.06 72 SER A CA 1
ATOM 548 C C . SER A 1 72 ? 6.487 -1.792 -13.440 1.00 59.06 72 SER A C 1
ATOM 550 O O . SER A 1 72 ? 6.607 -2.046 -12.249 1.00 59.06 72 SER A O 1
ATOM 552 N N . SER A 1 73 ? 7.400 -1.100 -14.125 1.00 65.25 73 SER A N 1
ATOM 553 C CA . SER A 1 73 ? 8.584 -0.456 -13.561 1.00 65.25 73 SER A CA 1
ATOM 554 C C . SER A 1 73 ? 8.320 0.909 -12.921 1.00 65.25 73 SER A C 1
ATOM 556 O O . SER A 1 73 ? 9.196 1.396 -12.215 1.00 65.25 73 SER A O 1
ATOM 558 N N . LYS A 1 74 ? 7.164 1.540 -13.180 1.00 73.88 74 LYS A N 1
ATOM 559 C CA . LYS A 1 74 ? 6.828 2.876 -12.646 1.00 73.88 74 LYS A CA 1
ATOM 560 C C . LYS A 1 74 ? 5.774 2.861 -11.544 1.00 73.88 74 LYS A C 1
ATOM 562 O O . LYS A 1 74 ? 5.639 3.838 -10.823 1.00 73.88 74 LYS A O 1
ATOM 567 N N . TYR A 1 75 ? 5.002 1.784 -11.424 1.00 82.31 75 TYR A N 1
ATOM 568 C CA . TYR A 1 75 ? 3.888 1.731 -10.485 1.00 82.31 75 TYR A CA 1
ATOM 569 C C . TYR A 1 75 ? 3.745 0.349 -9.858 1.00 82.31 75 TYR A C 1
ATOM 571 O O . TYR A 1 75 ? 3.851 -0.682 -10.527 1.00 82.31 75 TYR A O 1
ATOM 579 N N . HIS A 1 76 ? 3.387 0.342 -8.579 1.00 85.69 76 HIS A N 1
ATOM 580 C CA . HIS A 1 76 ? 2.852 -0.808 -7.876 1.00 85.69 76 HIS A CA 1
ATOM 581 C C . HIS A 1 76 ? 1.322 -0.820 -7.992 1.00 85.69 76 HIS A C 1
ATOM 583 O O . HIS A 1 76 ? 0.632 0.111 -7.572 1.00 85.69 76 HIS A O 1
ATOM 589 N N . TYR A 1 77 ? 0.781 -1.895 -8.566 1.00 86.50 77 TYR A N 1
ATOM 590 C CA . TYR A 1 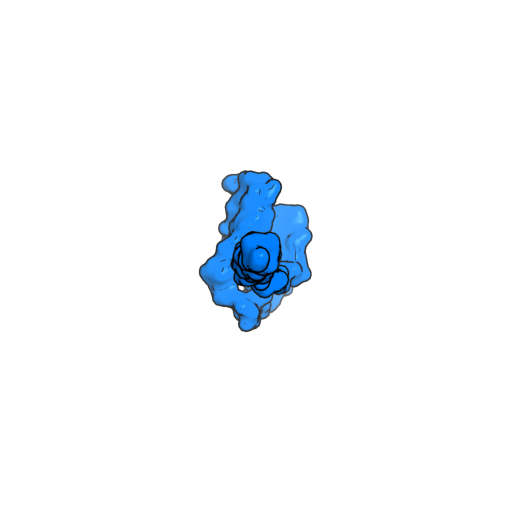77 ? -0.655 -2.065 -8.772 1.00 86.50 77 TYR A CA 1
ATOM 591 C C . TYR A 1 77 ? -1.237 -3.036 -7.752 1.00 86.50 77 TYR A C 1
ATOM 593 O O . TYR A 1 77 ? -0.770 -4.170 -7.619 1.00 86.50 77 TYR A O 1
ATOM 601 N N . PHE A 1 78 ? -2.315 -2.618 -7.095 1.00 88.44 78 PHE A N 1
ATOM 602 C CA . PHE A 1 78 ? -3.032 -3.431 -6.125 1.00 88.44 78 PHE A CA 1
ATOM 603 C C . PHE A 1 78 ? -4.525 -3.477 -6.440 1.00 88.44 78 PHE A C 1
ATOM 605 O O . PHE A 1 78 ? -5.134 -2.479 -6.825 1.00 88.44 78 PHE A O 1
ATOM 612 N N . LYS A 1 79 ? -5.137 -4.640 -6.239 1.00 90.88 79 LYS A N 1
ATOM 613 C CA . LYS A 1 79 ? -6.588 -4.825 -6.240 1.00 90.88 79 LYS A CA 1
ATOM 614 C C . LYS A 1 79 ? -7.075 -4.912 -4.797 1.00 90.88 79 LYS A C 1
ATOM 616 O O . LYS A 1 79 ? -6.435 -5.566 -3.981 1.00 90.88 79 LYS A O 1
ATOM 621 N N . CYS A 1 80 ? -8.204 -4.283 -4.493 1.00 88.44 80 CYS A N 1
ATOM 622 C CA . CYS A 1 80 ? -8.873 -4.471 -3.212 1.00 88.44 80 CYS A CA 1
ATOM 623 C C . CYS A 1 80 ? -9.745 -5.725 -3.282 1.00 88.44 80 CYS A C 1
ATOM 625 O O . CYS A 1 80 ? -10.721 -5.767 -4.034 1.00 88.44 80 CYS A O 1
ATOM 627 N N . VAL A 1 81 ? -9.397 -6.731 -2.492 1.00 88.69 81 VAL A N 1
ATOM 628 C CA . VAL A 1 81 ? -10.083 -8.025 -2.393 1.00 88.69 81 VAL A CA 1
ATOM 629 C C . VAL A 1 81 ? -10.615 -8.214 -0.971 1.00 88.69 81 VAL A C 1
ATOM 631 O O . VAL A 1 81 ? -10.106 -7.587 -0.047 1.00 88.69 81 VAL A O 1
ATOM 634 N N . PHE A 1 82 ? -11.688 -8.987 -0.800 1.00 84.31 82 PHE A N 1
ATOM 635 C CA . PHE A 1 82 ? -12.233 -9.272 0.533 1.00 84.31 82 PHE A CA 1
ATOM 636 C C . PHE A 1 82 ? -11.270 -10.158 1.318 1.00 84.31 82 PHE A C 1
ATOM 638 O O . PHE A 1 82 ? -10.847 -11.184 0.746 1.00 84.31 82 PHE A O 1
#